Protein AF-A0A2V7PZV7-F1 (afdb_monomer_lite)

pLDDT: mean 88.06, std 10.75, range [55.38, 97.06]

Foldseek 3Di:
DADPPQQPCLQVDCFPDNQWHADVVVRDIDRDPVCLVPDPHSVVRVVSRVVRSVVVNCVSVVPPCVVVDDPPDPDDDDPDDDDDD

Structure (mmCIF, N/CA/C/O backbone):
data_AF-A0A2V7PZV7-F1
#
_entry.id   AF-A0A2V7PZV7-F1
#
loop_
_atom_site.group_PDB
_atom_site.id
_atom_site.type_symbol
_atom_site.label_atom_id
_atom_site.label_alt_id
_atom_site.label_comp_id
_atom_site.label_asym_id
_atom_site.label_entity_id
_atom_site.label_seq_id
_atom_site.pdbx_PDB_ins_code
_atom_site.Cartn_x
_atom_site.Cartn_y
_atom_site.Cartn_z
_atom_site.occupancy
_atom_site.B_iso_or_equiv
_atom_site.auth_seq_id
_atom_site.auth_comp_id
_atom_site.auth_asym_id
_atom_site.auth_atom_id
_atom_site.pdbx_PDB_model_num
ATOM 1 N N . ALA A 1 1 ? 4.533 1.218 2.864 1.00 83.12 1 ALA A N 1
ATOM 2 C CA . ALA A 1 1 ? 5.216 0.043 2.300 1.00 83.12 1 ALA A CA 1
ATOM 3 C C . ALA A 1 1 ? 6.216 0.493 1.251 1.00 83.12 1 ALA A C 1
ATOM 5 O O . ALA A 1 1 ? 5.970 1.505 0.600 1.00 83.12 1 ALA A O 1
ATOM 6 N N . TYR A 1 2 ? 7.330 -0.223 1.131 1.00 82.31 2 TYR A N 1
ATOM 7 C CA . TYR A 1 2 ? 8.433 0.079 0.221 1.00 82.31 2 TYR A CA 1
ATOM 8 C C . TYR A 1 2 ? 8.920 -1.223 -0.415 1.00 82.31 2 TYR A C 1
ATOM 10 O O . TYR A 1 2 ? 8.986 -2.238 0.277 1.00 82.31 2 TYR 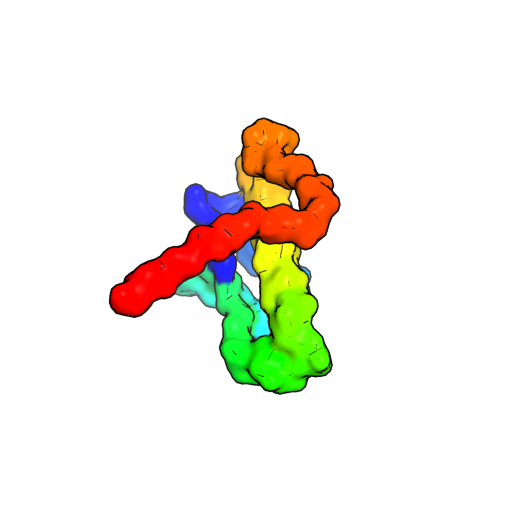A O 1
ATOM 18 N N . ALA A 1 3 ? 9.264 -1.181 -1.699 1.00 86.50 3 ALA A N 1
ATOM 19 C CA . ALA A 1 3 ? 9.858 -2.293 -2.431 1.00 86.50 3 ALA A CA 1
ATOM 20 C C . ALA A 1 3 ? 10.920 -1.728 -3.381 1.00 86.50 3 ALA A C 1
ATOM 22 O O . ALA A 1 3 ? 10.632 -0.801 -4.138 1.00 86.50 3 ALA A O 1
ATOM 23 N N . ALA A 1 4 ? 12.147 -2.248 -3.301 1.00 84.62 4 ALA A N 1
ATOM 24 C CA . ALA A 1 4 ? 13.281 -1.757 -4.076 1.00 84.62 4 ALA A CA 1
ATOM 25 C C . ALA A 1 4 ? 14.057 -2.911 -4.739 1.00 84.62 4 ALA A C 1
ATOM 27 O O . ALA A 1 4 ? 14.366 -3.885 -4.048 1.00 84.62 4 ALA A O 1
ATOM 28 N N . PRO A 1 5 ? 14.432 -2.781 -6.030 1.00 88.38 5 PRO A N 1
ATOM 29 C CA . PRO A 1 5 ? 13.993 -1.727 -6.962 1.00 88.38 5 PRO A CA 1
ATOM 30 C C . PRO A 1 5 ? 12.461 -1.711 -7.123 1.00 88.38 5 PRO A C 1
ATOM 32 O O . PRO A 1 5 ? 11.821 -2.724 -6.857 1.00 88.38 5 PRO A O 1
ATOM 35 N N . GLU A 1 6 ? 11.876 -0.563 -7.494 1.00 89.56 6 GLU A N 1
ATOM 36 C CA . GLU A 1 6 ? 10.416 -0.441 -7.665 1.00 89.56 6 GLU A CA 1
ATOM 37 C C . GLU A 1 6 ? 9.946 -1.467 -8.714 1.00 89.56 6 GLU A C 1
ATOM 39 O O . GLU A 1 6 ? 10.354 -1.355 -9.877 1.00 89.56 6 GLU A O 1
ATOM 44 N N . PRO A 1 7 ? 9.117 -2.464 -8.344 1.00 90.94 7 PRO A N 1
ATOM 45 C CA . PRO A 1 7 ? 8.587 -3.422 -9.301 1.00 90.94 7 PRO A CA 1
ATOM 46 C C . PRO A 1 7 ? 7.712 -2.711 -10.334 1.00 90.94 7 PRO A C 1
ATOM 48 O O . PRO A 1 7 ? 6.947 -1.799 -10.004 1.00 90.94 7 PRO A O 1
ATOM 51 N N . ALA A 1 8 ? 7.801 -3.134 -11.593 1.00 92.00 8 ALA A N 1
ATOM 52 C CA . ALA A 1 8 ? 6.953 -2.585 -12.644 1.00 92.00 8 ALA A CA 1
ATOM 53 C C . ALA A 1 8 ? 5.471 -2.800 -12.289 1.00 92.00 8 ALA A C 1
ATOM 55 O O . ALA A 1 8 ? 5.083 -3.893 -11.896 1.00 92.00 8 ALA A O 1
ATOM 56 N N . GLY A 1 9 ? 4.652 -1.751 -12.406 1.00 89.81 9 GLY A N 1
ATOM 57 C CA . GLY A 1 9 ? 3.227 -1.794 -12.054 1.00 89.81 9 GLY A CA 1
ATOM 58 C C . GLY A 1 9 ? 2.911 -1.554 -10.573 1.00 89.81 9 GLY A C 1
ATOM 59 O O . GLY A 1 9 ? 1.738 -1.434 -10.230 1.00 89.81 9 GLY A O 1
ATOM 60 N N . LEU A 1 10 ? 3.914 -1.406 -9.690 1.00 89.19 10 LEU A N 1
ATOM 61 C CA . LEU A 1 10 ? 3.668 -1.178 -8.258 1.00 89.19 10 LEU A CA 1
ATOM 62 C C . LEU A 1 10 ? 2.865 0.112 -8.023 1.00 89.19 10 LEU A C 1
ATOM 64 O O . LEU A 1 10 ? 1.943 0.138 -7.217 1.00 89.19 10 LEU A O 1
ATOM 68 N N . ARG A 1 11 ? 3.182 1.183 -8.755 1.00 89.56 11 ARG A N 1
ATOM 69 C CA . ARG A 1 11 ? 2.510 2.489 -8.633 1.00 89.56 11 ARG A CA 1
ATOM 70 C C . ARG A 1 11 ? 1.028 2.489 -9.026 1.00 89.56 11 ARG A C 1
ATOM 72 O O . ARG A 1 11 ? 0.313 3.399 -8.621 1.00 89.56 11 ARG A O 1
ATOM 79 N N . ASP A 1 12 ? 0.594 1.506 -9.814 1.00 88.94 12 ASP A N 1
ATOM 80 C CA . ASP A 1 12 ? -0.762 1.433 -10.374 1.00 88.94 12 ASP A CA 1
ATOM 81 C C . ASP A 1 12 ? -1.719 0.626 -9.479 1.00 88.94 12 ASP A C 1
ATOM 83 O O . ASP A 1 12 ? -2.913 0.510 -9.759 1.00 88.94 12 ASP A O 1
ATOM 87 N N . LEU A 1 13 ? -1.203 0.067 -8.381 1.00 86.94 13 LEU A N 1
ATOM 88 C CA . LEU A 1 13 ? -1.984 -0.707 -7.428 1.00 86.94 13 LEU A CA 1
ATOM 89 C C . LEU A 1 13 ? -2.953 0.174 -6.637 1.00 86.94 13 LEU A C 1
ATOM 91 O O . LEU A 1 13 ? -2.641 1.298 -6.240 1.00 86.94 13 LEU A O 1
ATOM 95 N N . VAL A 1 14 ? -4.098 -0.418 -6.300 1.00 84.94 14 VAL A N 1
ATOM 96 C CA . VAL A 1 14 ? -5.079 0.145 -5.366 1.00 84.94 14 VAL A CA 1
ATOM 97 C C . VAL A 1 14 ? -5.077 -0.702 -4.087 1.00 84.94 14 VAL A C 1
ATOM 99 O O . VAL A 1 14 ? -5.910 -1.601 -3.941 1.00 84.94 14 VAL A O 1
ATOM 102 N N . PRO A 1 15 ? -4.112 -0.489 -3.174 1.00 82.94 15 PRO A N 1
ATOM 103 C CA . PRO A 1 15 ? -4.041 -1.241 -1.927 1.00 82.94 15 PRO A CA 1
ATOM 104 C C . PRO A 1 15 ? -5.205 -0.893 -0.995 1.00 82.94 15 PRO A C 1
ATOM 106 O O . PRO A 1 15 ? -5.790 0.189 -1.053 1.00 82.94 15 PRO A O 1
ATOM 109 N N . GLN A 1 16 ? -5.519 -1.822 -0.097 1.00 84.75 16 GLN A N 1
ATOM 110 C CA . GLN A 1 16 ? -6.481 -1.600 0.978 1.00 84.75 16 GLN A CA 1
ATOM 111 C C . GLN A 1 16 ? -5.753 -1.131 2.243 1.00 84.75 16 GLN A C 1
ATOM 113 O O . GLN A 1 16 ? -4.612 -1.532 2.456 1.00 84.75 16 GLN A O 1
ATOM 118 N N . PRO A 1 17 ? -6.382 -0.331 3.120 1.00 87.25 17 PRO A N 1
ATOM 119 C CA . PRO A 1 17 ? -7.695 0.304 2.969 1.00 87.25 17 PRO A CA 1
ATOM 120 C C . PRO A 1 17 ? -7.672 1.483 1.978 1.00 87.25 17 PRO A C 1
ATOM 122 O O . PRO A 1 17 ? -6.614 2.022 1.671 1.00 87.25 17 PRO A O 1
ATOM 125 N N . SER A 1 18 ? -8.841 1.952 1.533 1.00 88.25 18 SER A N 1
ATOM 126 C CA . SER A 1 18 ? -8.981 3.044 0.543 1.00 88.25 18 SER A CA 1
ATOM 127 C C . SER A 1 18 ? -8.305 4.376 0.910 1.00 88.25 18 SER A C 1
ATOM 129 O O . SER A 1 18 ? -8.140 5.238 0.053 1.00 88.25 18 SER A O 1
ATOM 131 N N . SER A 1 19 ? -7.904 4.564 2.170 1.00 92.31 19 SER A N 1
ATOM 132 C CA . SER A 1 19 ? -7.129 5.721 2.631 1.00 92.31 19 SER A CA 1
ATOM 133 C C . SER A 1 19 ? -5.637 5.664 2.280 1.00 92.31 19 SER A C 1
ATOM 135 O O . SER A 1 19 ? -4.913 6.620 2.561 1.00 92.31 19 SER A O 1
ATOM 137 N N . VAL A 1 20 ? -5.145 4.534 1.767 1.00 94.31 20 VAL A N 1
ATOM 138 C CA . VAL A 1 20 ? -3.753 4.374 1.336 1.00 94.31 20 VAL A CA 1
ATOM 139 C C . VAL A 1 20 ? -3.529 5.145 0.040 1.00 94.31 20 VAL A C 1
ATOM 141 O O . VAL A 1 20 ? -4.373 5.139 -0.852 1.00 94.31 20 VAL A O 1
ATOM 144 N N . TYR A 1 21 ? -2.369 5.782 -0.089 1.00 93.19 21 TYR A N 1
ATOM 145 C CA . TYR A 1 21 ? -1.963 6.436 -1.330 1.00 93.19 21 TYR A CA 1
ATOM 146 C C . TYR A 1 21 ? -0.492 6.169 -1.646 1.00 93.19 21 TYR A C 1
ATOM 148 O O . TYR A 1 21 ? 0.319 5.923 -0.750 1.00 93.19 21 TYR A O 1
ATOM 156 N N . TYR A 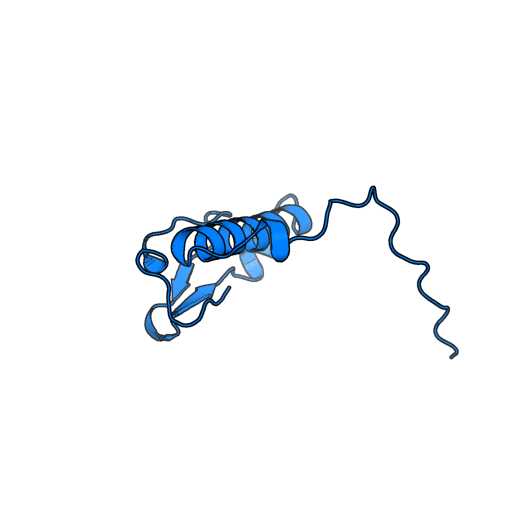1 22 ? -0.146 6.220 -2.931 1.00 93.81 22 TYR A N 1
ATOM 157 C CA . TYR A 1 22 ? 1.240 6.170 -3.388 1.00 93.81 22 TYR A CA 1
ATOM 158 C C . TYR A 1 22 ? 1.863 7.567 -3.327 1.00 93.81 22 TYR A C 1
ATOM 160 O O . TYR A 1 22 ? 1.227 8.544 -3.718 1.00 93.81 22 TYR A O 1
ATOM 168 N N . HIS A 1 23 ? 3.104 7.674 -2.855 1.00 94.25 23 HIS A N 1
ATOM 169 C CA . HIS A 1 23 ? 3.887 8.908 -2.829 1.00 94.25 23 HIS A CA 1
ATOM 170 C C . HIS A 1 23 ? 5.028 8.812 -3.862 1.00 94.25 23 HIS A C 1
ATOM 172 O O . HIS A 1 23 ? 6.126 8.357 -3.516 1.00 94.25 23 HIS A O 1
ATOM 178 N N . PRO A 1 24 ? 4.804 9.249 -5.123 1.00 90.38 24 PRO A N 1
ATOM 179 C CA . PRO A 1 24 ? 5.741 9.037 -6.227 1.00 90.38 24 PRO A CA 1
ATOM 180 C C . PRO A 1 24 ? 7.164 9.548 -5.979 1.00 90.38 24 PRO A C 1
ATOM 182 O O . PRO A 1 24 ? 8.095 8.821 -6.308 1.00 90.38 24 PRO A O 1
ATOM 185 N N . PRO A 1 25 ? 7.382 10.725 -5.349 1.00 92.06 25 PRO A N 1
ATOM 186 C CA . PRO A 1 25 ? 8.741 11.206 -5.100 1.00 92.06 25 PRO A CA 1
ATOM 187 C C . PRO A 1 25 ? 9.581 10.289 -4.203 1.00 92.06 25 PRO A C 1
ATOM 189 O O . PRO A 1 25 ? 10.803 10.359 -4.243 1.00 92.06 25 PRO A O 1
ATOM 192 N N . MET A 1 26 ? 8.939 9.463 -3.369 1.00 89.56 26 MET A N 1
ATOM 193 C CA . MET A 1 26 ? 9.622 8.548 -2.445 1.00 89.56 26 MET A CA 1
ATOM 194 C C . MET A 1 26 ? 9.507 7.076 -2.862 1.00 89.56 26 MET A C 1
ATOM 196 O O . MET A 1 26 ? 10.185 6.237 -2.277 1.00 89.56 26 MET A O 1
ATOM 200 N N . GLY A 1 27 ? 8.646 6.746 -3.827 1.00 90.88 27 GLY A N 1
ATOM 201 C CA . GLY A 1 27 ? 8.402 5.364 -4.236 1.00 90.88 27 GLY A CA 1
ATOM 202 C C . GLY A 1 27 ? 7.782 4.485 -3.140 1.00 90.88 27 GLY A C 1
ATOM 203 O O . GLY A 1 27 ? 8.145 3.320 -2.999 1.00 90.88 27 GLY A O 1
ATOM 204 N N . ILE A 1 28 ? 6.898 5.046 -2.303 1.00 92.62 28 ILE A N 1
ATOM 205 C CA . ILE A 1 28 ? 6.284 4.343 -1.160 1.00 92.62 28 ILE A CA 1
ATOM 206 C C . ILE A 1 28 ? 4.767 4.469 -1.148 1.00 92.62 28 ILE A C 1
ATOM 208 O O . ILE A 1 28 ? 4.214 5.505 -1.506 1.00 92.62 28 ILE A O 1
ATOM 212 N N . PHE A 1 29 ? 4.099 3.454 -0.605 1.00 95.19 29 PHE A N 1
ATOM 213 C CA . PHE A 1 29 ? 2.720 3.589 -0.140 1.00 95.19 29 PHE A CA 1
ATOM 214 C C . PHE A 1 29 ? 2.665 4.118 1.290 1.00 95.19 29 PHE A C 1
ATOM 216 O O . PHE A 1 29 ? 3.375 3.617 2.172 1.00 95.19 29 PHE A O 1
ATOM 223 N N . ILE A 1 30 ? 1.767 5.067 1.534 1.00 95.62 30 ILE A N 1
ATOM 224 C CA . ILE A 1 30 ? 1.533 5.688 2.835 1.00 95.62 30 ILE A CA 1
ATOM 225 C C . ILE A 1 30 ? 0.101 5.393 3.281 1.00 95.62 30 ILE A C 1
ATOM 227 O O . ILE A 1 30 ? -0.857 5.687 2.570 1.00 95.62 30 ILE A O 1
ATOM 231 N N . LEU A 1 31 ? -0.032 4.853 4.493 1.00 97.06 31 LEU A N 1
ATOM 232 C CA . LEU A 1 31 ? -1.295 4.753 5.218 1.00 97.06 31 LEU A CA 1
ATOM 233 C C . LEU A 1 31 ? -1.316 5.837 6.308 1.00 97.06 31 LEU A C 1
ATOM 235 O O . LEU A 1 31 ? -0.520 5.756 7.248 1.00 97.06 31 LEU A O 1
ATOM 239 N N . PRO A 1 32 ? -2.194 6.855 6.224 1.00 97.06 32 PRO A N 1
ATOM 240 C CA . PRO A 1 32 ? -2.281 7.883 7.252 1.00 97.06 32 PRO A CA 1
ATOM 241 C C . PRO A 1 32 ? -2.654 7.293 8.611 1.00 97.06 32 PRO A C 1
ATOM 243 O O . PRO A 1 32 ? -3.679 6.627 8.751 1.00 97.06 32 PRO A O 1
ATOM 246 N N . TYR A 1 33 ? -1.894 7.632 9.652 1.00 96.25 33 TYR A N 1
ATOM 247 C CA . TYR A 1 33 ? -2.215 7.209 11.019 1.00 96.25 33 TYR A CA 1
ATOM 248 C C . TYR A 1 33 ? -3.618 7.655 11.460 1.00 96.25 33 TYR A C 1
ATOM 250 O O . TYR A 1 33 ? -4.315 6.931 12.167 1.00 96.25 33 TYR A O 1
ATOM 258 N N . ALA A 1 34 ? -4.060 8.831 11.003 1.00 96.88 34 ALA A N 1
ATOM 259 C CA . ALA A 1 34 ? -5.406 9.320 11.270 1.00 96.88 34 ALA A CA 1
ATOM 260 C C . ALA A 1 34 ? -6.496 8.367 10.751 1.00 96.88 34 ALA A C 1
ATOM 262 O O . ALA A 1 34 ? -7.495 8.203 11.437 1.00 96.88 34 ALA A O 1
ATOM 263 N N . ALA A 1 35 ? -6.286 7.709 9.606 1.00 96.19 35 ALA A N 1
ATOM 264 C CA . ALA A 1 35 ? -7.228 6.730 9.072 1.00 96.19 35 ALA A CA 1
ATOM 265 C C . ALA A 1 35 ? -7.244 5.441 9.908 1.00 96.19 35 ALA A C 1
ATOM 267 O O . ALA A 1 35 ? -8.310 4.898 10.178 1.00 96.19 35 ALA A O 1
ATOM 268 N N . VAL A 1 36 ? -6.077 4.994 10.387 1.00 96.56 36 VAL A N 1
ATOM 269 C CA . VAL A 1 36 ? -5.959 3.802 11.246 1.00 96.56 36 VAL A CA 1
ATOM 270 C C . VAL A 1 36 ? -6.629 4.025 12.598 1.00 96.56 36 VAL A C 1
ATOM 272 O O . VAL A 1 36 ? -7.436 3.209 13.031 1.00 96.56 36 VAL A O 1
ATOM 275 N N . ARG A 1 37 ? -6.335 5.146 13.268 1.00 96.81 37 ARG A N 1
ATOM 276 C CA . ARG A 1 37 ? -6.832 5.410 14.630 1.00 96.81 37 ARG A CA 1
ATOM 277 C C . ARG A 1 37 ? -8.349 5.612 14.703 1.00 96.81 37 ARG A C 1
ATOM 279 O O . ARG A 1 37 ? -8.906 5.513 15.789 1.00 96.81 37 ARG A O 1
ATOM 286 N N . THR A 1 38 ? -8.996 5.973 13.593 1.00 97.00 38 THR A N 1
ATOM 287 C CA . THR A 1 38 ? -10.455 6.163 13.517 1.00 97.00 38 THR A CA 1
ATOM 288 C C . THR A 1 38 ? -11.171 5.010 12.817 1.00 97.00 38 THR A C 1
ATOM 290 O O . THR A 1 38 ? -12.386 5.076 12.650 1.00 97.00 38 THR A O 1
ATOM 293 N N . ALA A 1 39 ? -10.448 3.980 12.369 1.00 96.69 39 ALA A N 1
ATOM 294 C CA . ALA A 1 39 ? -11.055 2.808 11.755 1.00 96.69 39 ALA A CA 1
ATOM 295 C C . ALA A 1 39 ? -11.863 2.012 12.788 1.00 96.69 39 ALA A C 1
ATOM 297 O O . ALA A 1 39 ? -11.505 1.955 13.964 1.00 96.69 39 ALA A O 1
ATOM 298 N N . THR A 1 40 ? -12.920 1.339 12.330 1.00 96.44 40 THR A N 1
ATOM 299 C CA . THR A 1 40 ? -13.724 0.432 13.166 1.00 96.44 40 THR A CA 1
ATOM 300 C C . THR A 1 40 ? -12.869 -0.662 13.803 1.00 96.44 40 THR A C 1
ATOM 302 O O . THR A 1 40 ? -13.078 -1.008 14.961 1.00 96.44 40 THR A O 1
ATOM 305 N N . SER A 1 41 ? -11.881 -1.165 13.061 1.00 97.00 41 SER A N 1
ATOM 306 C CA . SER A 1 41 ? -10.853 -2.071 13.562 1.00 97.00 41 SER A CA 1
ATOM 307 C C . SER A 1 41 ? -9.473 -1.580 13.112 1.00 97.00 41 SER A C 1
ATOM 309 O O . SER A 1 41 ? -9.093 -1.776 11.954 1.00 97.00 41 SER A O 1
ATOM 311 N N . PRO A 1 42 ? -8.713 -0.902 13.993 1.00 96.56 42 PRO A N 1
ATOM 312 C CA . PRO A 1 42 ? -7.379 -0.397 13.663 1.00 96.56 42 PRO A CA 1
ATOM 313 C C . PRO A 1 42 ? -6.389 -1.507 13.299 1.00 96.56 42 PRO A C 1
ATOM 315 O O . PRO A 1 42 ? -5.549 -1.321 12.420 1.00 96.56 42 PRO A O 1
ATOM 318 N N . VAL A 1 43 ? -6.501 -2.663 13.964 1.00 96.69 43 VAL A N 1
ATOM 319 C CA . VAL A 1 43 ? -5.651 -3.832 13.706 1.00 96.69 43 VAL A CA 1
ATOM 320 C C . VAL A 1 43 ? -5.917 -4.371 12.307 1.00 96.69 43 VAL A C 1
ATOM 322 O O . VAL A 1 43 ? -4.972 -4.522 11.537 1.00 96.69 43 VAL A O 1
ATOM 325 N N . ASP A 1 44 ? -7.183 -4.574 11.940 1.00 96.06 44 ASP A N 1
ATOM 326 C CA . ASP A 1 44 ? -7.524 -5.115 10.621 1.00 96.06 44 ASP A CA 1
ATOM 327 C C . ASP A 1 44 ? -7.167 -4.133 9.501 1.00 96.06 44 ASP A C 1
ATOM 329 O O . ASP A 1 44 ? -6.646 -4.544 8.468 1.00 96.06 44 ASP A 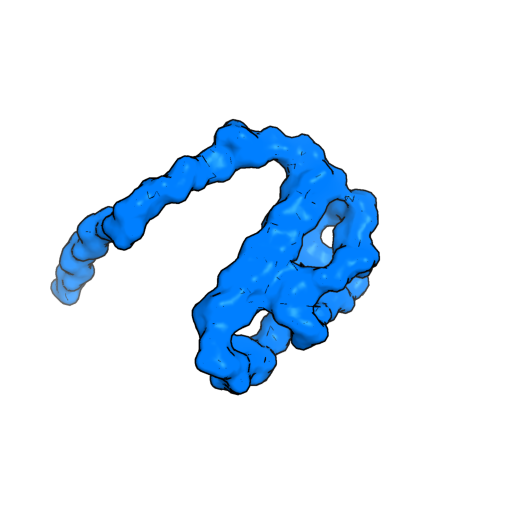O 1
ATOM 333 N N . ALA A 1 45 ? -7.367 -2.827 9.713 1.00 96.06 45 ALA A N 1
ATOM 334 C CA . ALA A 1 45 ? -6.973 -1.801 8.747 1.00 96.06 45 ALA A CA 1
ATOM 335 C C . ALA A 1 45 ? -5.455 -1.788 8.504 1.00 96.06 45 ALA A C 1
ATOM 337 O O . ALA A 1 45 ? -5.003 -1.668 7.363 1.00 96.06 45 ALA A O 1
ATOM 338 N N . LEU A 1 46 ? -4.662 -1.928 9.571 1.00 96.00 46 LEU A N 1
ATOM 339 C CA . LEU A 1 46 ? -3.210 -2.012 9.463 1.00 96.00 46 LEU A CA 1
ATOM 340 C C . LEU A 1 46 ? -2.771 -3.313 8.781 1.00 96.00 46 LEU A C 1
ATOM 342 O O . LEU A 1 46 ? -1.923 -3.270 7.892 1.00 96.00 46 LEU A O 1
ATOM 346 N N . LEU A 1 47 ? -3.348 -4.456 9.161 1.00 96.00 47 LEU A N 1
ATOM 347 C CA . LEU A 1 47 ? -3.014 -5.746 8.555 1.00 96.00 47 LEU A CA 1
ATOM 348 C C . LEU A 1 47 ? -3.391 -5.788 7.073 1.00 96.00 47 LEU A C 1
ATOM 350 O O . LEU A 1 47 ? -2.578 -6.234 6.272 1.00 96.00 47 LEU A O 1
ATOM 354 N N . ALA A 1 48 ? -4.552 -5.254 6.685 1.00 95.19 48 ALA A N 1
ATOM 355 C CA . ALA A 1 48 ? -4.961 -5.165 5.283 1.00 95.19 48 ALA A CA 1
ATOM 356 C C . ALA A 1 48 ? -3.954 -4.369 4.436 1.00 95.19 48 ALA A C 1
ATOM 358 O O . ALA A 1 48 ? -3.632 -4.766 3.316 1.00 95.19 48 ALA A O 1
ATOM 359 N N . PHE A 1 49 ? -3.408 -3.280 4.983 1.00 96.00 49 PHE A N 1
ATOM 360 C CA . PHE A 1 49 ? -2.357 -2.506 4.325 1.00 96.00 49 PHE A CA 1
ATOM 361 C C . PHE A 1 49 ? -1.052 -3.270 4.181 1.00 96.00 49 PHE A C 1
ATOM 363 O O . PHE A 1 49 ? -0.487 -3.319 3.088 1.00 96.00 49 PHE A O 1
ATOM 370 N N . LEU A 1 50 ? -0.570 -3.869 5.269 1.00 95.00 50 LEU A N 1
ATOM 371 C CA . LEU A 1 50 ? 0.678 -4.626 5.243 1.00 95.00 50 LEU A CA 1
ATOM 372 C C . LEU A 1 50 ? 0.576 -5.816 4.285 1.00 95.00 50 LEU A C 1
ATOM 374 O O . LEU A 1 50 ? 1.461 -5.994 3.455 1.00 95.00 50 LEU A O 1
ATOM 378 N N . GLN A 1 51 ? -0.528 -6.562 4.348 1.00 94.06 51 GLN A N 1
ATOM 379 C CA . GLN A 1 51 ? -0.755 -7.734 3.512 1.00 94.06 51 GLN A CA 1
ATOM 380 C C . GLN A 1 51 ? -0.899 -7.356 2.035 1.00 94.06 51 GLN A C 1
ATOM 382 O O . GLN A 1 51 ? -0.136 -7.845 1.211 1.00 94.06 51 GLN A O 1
ATOM 387 N N . SER A 1 52 ? -1.801 -6.426 1.692 1.00 93.81 52 SER A N 1
ATOM 388 C CA . SER A 1 52 ? -2.051 -6.080 0.282 1.00 93.81 52 SER A CA 1
ATOM 389 C C . SER A 1 52 ? -0.834 -5.474 -0.417 1.00 93.81 52 SER A C 1
ATOM 391 O O . SER A 1 52 ? -0.604 -5.735 -1.596 1.00 93.81 52 SER A O 1
ATOM 393 N N . THR A 1 53 ? -0.028 -4.686 0.300 1.00 94.31 53 THR A N 1
ATOM 394 C CA . THR A 1 53 ? 1.202 -4.118 -0.269 1.00 94.31 53 THR A CA 1
ATOM 395 C C . THR A 1 53 ? 2.337 -5.134 -0.366 1.00 94.31 53 THR A C 1
ATOM 397 O O . THR A 1 53 ? 3.135 -5.035 -1.296 1.00 94.31 53 THR A O 1
ATOM 400 N N . TYR A 1 54 ? 2.410 -6.105 0.550 1.00 93.50 54 TYR A N 1
ATOM 401 C CA . TYR A 1 54 ? 3.351 -7.220 0.458 1.00 93.50 54 TYR A CA 1
ATOM 402 C C . TYR A 1 54 ? 3.015 -8.136 -0.717 1.00 93.50 54 TYR A C 1
ATOM 404 O O . TYR A 1 54 ? 3.882 -8.354 -1.558 1.00 93.50 54 TYR A O 1
ATOM 412 N N . ASP A 1 55 ? 1.767 -8.610 -0.800 1.00 93.44 55 ASP A N 1
ATOM 413 C CA . ASP A 1 55 ? 1.323 -9.544 -1.839 1.00 93.44 55 ASP A CA 1
ATOM 414 C C . ASP A 1 55 ? 1.627 -8.979 -3.224 1.00 93.44 55 ASP A C 1
ATOM 416 O O . ASP A 1 55 ? 2.314 -9.602 -4.026 1.00 93.44 55 ASP A O 1
ATOM 420 N N . ALA A 1 56 ? 1.215 -7.736 -3.463 1.00 92.50 56 ALA A N 1
ATOM 421 C CA . ALA A 1 56 ? 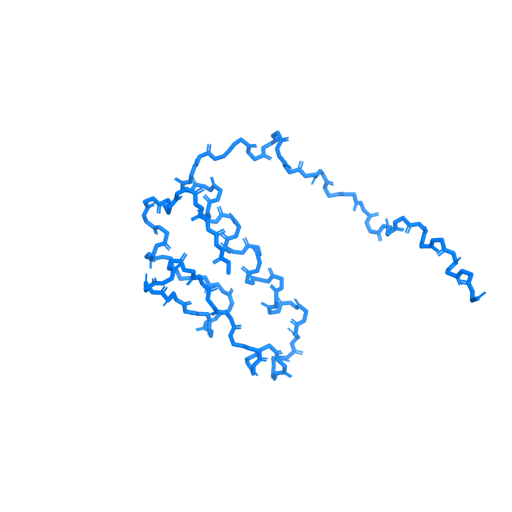1.413 -7.112 -4.755 1.00 92.50 56 ALA A CA 1
ATOM 422 C C . ALA A 1 56 ? 2.895 -6.860 -5.082 1.00 92.50 56 ALA A C 1
ATOM 424 O O . ALA A 1 56 ? 3.307 -7.030 -6.226 1.00 92.50 56 ALA A O 1
ATOM 425 N N . ALA A 1 57 ? 3.717 -6.476 -4.099 1.00 92.94 57 ALA A N 1
ATOM 426 C CA . ALA A 1 57 ? 5.150 -6.310 -4.325 1.00 92.94 57 ALA A CA 1
ATOM 427 C C . ALA A 1 57 ? 5.838 -7.650 -4.626 1.00 92.94 57 ALA A C 1
ATOM 429 O O . ALA A 1 57 ? 6.644 -7.714 -5.551 1.00 92.94 57 ALA A O 1
ATOM 430 N N . ALA A 1 58 ? 5.504 -8.704 -3.877 1.00 94.50 58 ALA A N 1
ATOM 431 C CA . ALA A 1 58 ? 6.053 -10.042 -4.065 1.00 94.50 58 ALA A CA 1
ATOM 432 C C . ALA A 1 58 ? 5.673 -10.621 -5.434 1.00 94.50 58 ALA A C 1
ATOM 434 O O . ALA A 1 58 ? 6.533 -11.162 -6.131 1.00 94.50 58 ALA A O 1
ATOM 435 N N . ASP A 1 59 ? 4.416 -10.442 -5.845 1.00 93.75 59 ASP A N 1
ATOM 436 C CA . ASP A 1 59 ? 3.905 -10.932 -7.123 1.00 93.75 59 ASP A CA 1
ATOM 437 C C . ASP A 1 59 ? 4.554 -10.192 -8.306 1.00 93.75 59 ASP A C 1
ATOM 439 O O . ASP A 1 59 ? 5.043 -10.829 -9.242 1.00 93.75 59 ASP A O 1
ATOM 443 N N . LEU A 1 60 ? 4.630 -8.854 -8.250 1.00 94.69 60 LEU A N 1
ATOM 444 C CA . LEU A 1 60 ? 5.234 -8.029 -9.309 1.00 94.69 60 LEU A CA 1
ATOM 445 C C . LEU A 1 60 ? 6.756 -8.187 -9.404 1.00 94.69 60 LEU A C 1
ATOM 447 O O . LEU A 1 60 ? 7.330 -8.025 -10.479 1.00 94.69 60 LEU A O 1
ATOM 451 N N . ALA A 1 61 ? 7.421 -8.472 -8.285 1.00 94.44 61 ALA A N 1
ATOM 452 C CA . ALA A 1 61 ? 8.858 -8.717 -8.247 1.00 94.44 61 ALA A CA 1
ATOM 453 C C . ALA A 1 61 ? 9.225 -10.196 -8.453 1.00 94.44 61 ALA A C 1
ATOM 455 O O . ALA A 1 61 ? 10.411 -10.528 -8.422 1.00 94.44 61 ALA A O 1
ATOM 456 N N . HIS A 1 62 ? 8.231 -11.070 -8.657 1.00 94.75 62 HIS A N 1
ATOM 457 C CA . HIS A 1 62 ? 8.399 -12.512 -8.851 1.00 94.75 62 HIS A CA 1
ATOM 458 C C . HIS A 1 62 ? 9.237 -13.178 -7.754 1.00 94.75 62 HIS A C 1
ATOM 460 O O . HIS A 1 62 ? 10.151 -13.959 -8.026 1.00 94.75 62 HIS A O 1
ATOM 466 N N . TRP A 1 63 ? 8.949 -12.842 -6.498 1.00 94.56 63 TRP A N 1
ATOM 467 C CA . TRP A 1 63 ? 9.616 -13.468 -5.363 1.00 94.56 63 TRP A CA 1
ATOM 468 C C . TRP A 1 63 ? 9.221 -14.942 -5.236 1.00 94.56 63 TRP A C 1
ATOM 470 O O . TRP A 1 63 ? 8.069 -15.311 -5.460 1.00 94.56 63 TRP A O 1
ATOM 480 N N . ASP A 1 64 ? 10.169 -15.780 -4.815 1.00 95.38 64 ASP A N 1
ATOM 481 C CA . ASP A 1 64 ? 9.888 -17.157 -4.404 1.00 95.38 64 ASP A CA 1
ATOM 482 C C . ASP A 1 64 ? 9.204 -17.142 -3.030 1.00 95.38 64 ASP A C 1
ATOM 484 O O . ASP A 1 64 ? 9.842 -17.198 -1.976 1.00 95.38 64 ASP A O 1
ATOM 488 N N . ARG A 1 65 ? 7.882 -16.959 -3.044 1.00 93.12 65 ARG A N 1
ATOM 489 C CA . ARG A 1 65 ? 7.076 -16.804 -1.828 1.00 93.12 65 ARG A CA 1
ATOM 490 C C . ARG A 1 65 ? 7.067 -18.072 -0.984 1.00 93.12 65 ARG A C 1
ATOM 492 O O . ARG A 1 65 ? 7.097 -17.965 0.235 1.00 93.12 65 ARG A O 1
ATOM 499 N N . GLU A 1 66 ? 7.112 -19.250 -1.602 1.00 92.12 66 GLU A N 1
ATOM 500 C CA . GLU A 1 66 ? 7.185 -20.517 -0.866 1.00 92.12 66 GLU A CA 1
ATOM 501 C C . GLU A 1 66 ? 8.484 -20.633 -0.061 1.00 92.12 66 GLU A C 1
ATOM 503 O O . GLU A 1 66 ? 8.465 -21.104 1.076 1.00 92.12 66 GLU A O 1
ATOM 508 N N . ALA A 1 67 ? 9.606 -20.160 -0.613 1.00 94.00 67 ALA A N 1
ATOM 509 C CA . ALA A 1 67 ? 10.878 -20.143 0.103 1.00 94.00 67 ALA A CA 1
ATOM 510 C C . ALA A 1 67 ? 10.958 -19.061 1.199 1.00 94.00 67 ALA A C 1
ATOM 512 O O . ALA A 1 67 ? 11.739 -19.203 2.143 1.00 94.00 67 ALA A O 1
ATOM 513 N N . LEU A 1 68 ? 10.199 -17.966 1.073 1.00 92.06 68 LEU A N 1
ATOM 514 C CA . LEU A 1 68 ? 10.300 -16.792 1.951 1.00 92.06 68 LEU A CA 1
ATOM 515 C C . LEU A 1 68 ? 9.243 -16.749 3.060 1.00 92.06 68 LEU A C 1
ATOM 517 O O . LEU A 1 68 ? 9.505 -16.222 4.147 1.00 92.06 68 LEU A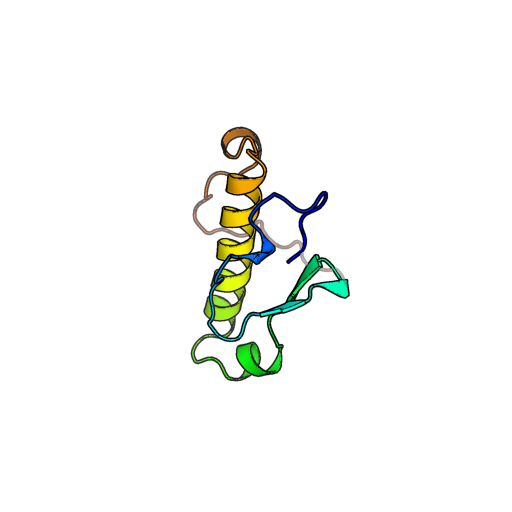 O 1
ATOM 521 N N . GLU A 1 69 ? 8.038 -17.243 2.794 1.00 92.75 69 GLU A N 1
ATOM 522 C CA . GLU A 1 69 ? 6.923 -17.165 3.727 1.00 92.75 69 GLU A CA 1
ATOM 523 C C . GLU A 1 69 ? 7.032 -18.225 4.817 1.00 92.75 69 GLU A C 1
ATOM 525 O O . GLU A 1 69 ? 7.461 -19.360 4.615 1.00 92.75 69 GLU A O 1
ATOM 530 N N . ARG A 1 70 ? 6.612 -17.847 6.024 1.00 88.50 70 ARG A N 1
ATOM 531 C CA . ARG A 1 70 ? 6.508 -18.810 7.115 1.00 88.50 70 ARG A CA 1
ATOM 532 C C . ARG A 1 70 ? 5.135 -19.464 7.063 1.00 88.50 70 ARG A C 1
ATOM 534 O O . ARG A 1 70 ? 4.145 -18.739 6.950 1.00 88.50 70 ARG A O 1
ATOM 541 N N . PRO A 1 71 ? 5.050 -20.793 7.242 1.00 82.81 71 PRO A N 1
ATOM 542 C CA . PRO A 1 71 ? 3.764 -21.447 7.393 1.00 82.81 71 PRO A CA 1
ATOM 543 C C . PRO A 1 71 ? 3.023 -20.809 8.565 1.00 82.81 71 PRO A C 1
ATOM 545 O O . PRO A 1 71 ? 3.629 -20.499 9.596 1.00 82.81 71 PRO A O 1
ATOM 548 N N . ALA A 1 72 ? 1.717 -20.607 8.398 1.00 72.31 72 ALA A N 1
ATOM 549 C CA . ALA A 1 72 ? 0.862 -20.087 9.451 1.00 72.31 72 ALA A CA 1
ATOM 550 C C . ALA A 1 72 ? 0.866 -21.074 10.627 1.00 72.31 72 ALA A C 1
ATOM 552 O O . ALA A 1 72 ? 0.102 -22.038 10.668 1.00 72.31 72 ALA A O 1
ATOM 553 N N . THR A 1 73 ? 1.760 -20.865 11.591 1.00 64.94 73 THR A N 1
ATOM 554 C CA . THR A 1 73 ? 1.705 -21.564 12.865 1.00 64.94 73 THR A CA 1
ATOM 555 C C . THR A 1 73 ? 0.456 -21.091 13.584 1.00 64.94 73 THR A C 1
ATOM 557 O O . THR A 1 73 ? 0.226 -19.895 13.758 1.00 64.94 73 THR A O 1
ATOM 560 N N . SER A 1 74 ? -0.375 -22.040 13.999 1.00 59.06 74 SER A N 1
ATOM 561 C CA . SER A 1 74 ? -1.583 -21.785 14.771 1.00 59.06 74 SER A CA 1
ATOM 562 C C . SER A 1 74 ? -1.249 -21.071 16.092 1.00 59.06 74 SER A C 1
ATOM 564 O O . SER A 1 74 ? -0.905 -21.702 17.087 1.00 59.06 74 SER A O 1
ATOM 566 N N . GLY A 1 75 ? -1.329 -19.741 16.083 1.00 60.72 75 GLY A N 1
ATOM 567 C CA . GLY A 1 75 ? -1.829 -18.875 17.156 1.00 60.72 75 GLY A CA 1
ATOM 568 C C . GLY A 1 75 ? -1.059 -18.718 18.472 1.00 60.72 75 GLY A C 1
ATOM 569 O O . GLY A 1 75 ? -1.414 -17.814 19.223 1.00 60.72 75 GLY A O 1
ATOM 570 N N . ALA A 1 76 ? -0.040 -19.513 18.797 1.00 55.38 76 ALA A N 1
ATOM 571 C CA . ALA A 1 76 ? 0.707 -19.305 20.040 1.00 55.38 76 ALA A CA 1
ATOM 572 C C . ALA A 1 76 ? 1.924 -18.393 19.792 1.00 55.38 76 ALA A C 1
ATOM 574 O O . ALA A 1 76 ? 2.894 -18.849 19.177 1.00 55.38 76 ALA A O 1
ATOM 575 N N . PRO A 1 77 ? 1.931 -17.124 20.254 1.00 63.44 77 PRO A N 1
ATOM 576 C CA . PRO A 1 77 ? 3.181 -16.381 20.325 1.00 63.44 77 PRO A CA 1
ATOM 577 C C . PRO A 1 77 ? 4.161 -17.170 21.213 1.00 63.44 77 PRO A C 1
ATOM 579 O O . PRO A 1 77 ? 3.735 -17.740 22.224 1.00 63.44 77 PRO A O 1
ATOM 582 N N . PRO A 1 78 ? 5.459 -17.243 20.863 1.00 63.78 78 PRO A N 1
ATOM 583 C CA . PRO A 1 78 ? 6.444 -17.860 21.743 1.00 63.78 78 PRO A CA 1
ATOM 584 C C . PRO A 1 78 ? 6.383 -17.174 23.118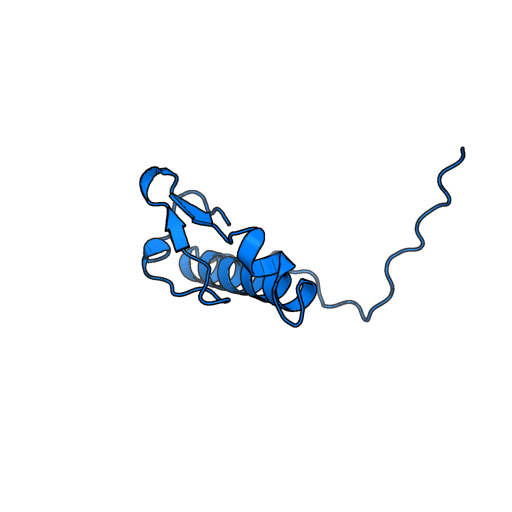 1.00 63.78 78 PRO A C 1
ATOM 586 O O . PRO A 1 78 ? 6.155 -15.960 23.170 1.00 63.78 78 PRO A O 1
ATOM 589 N N . PRO A 1 79 ? 6.547 -17.915 24.231 1.00 67.19 79 PRO A N 1
ATOM 590 C CA . PRO A 1 79 ? 6.443 -17.342 25.566 1.00 67.19 79 PRO A CA 1
ATOM 591 C C . PRO A 1 79 ? 7.404 -16.158 25.685 1.00 67.19 79 PRO A C 1
ATOM 593 O O . PRO A 1 79 ? 8.619 -16.312 25.555 1.00 67.19 79 PRO A O 1
ATOM 596 N N . VAL A 1 80 ? 6.851 -14.963 25.899 1.00 76.25 80 VAL A N 1
ATOM 597 C CA . VAL A 1 80 ? 7.643 -13.758 26.143 1.00 76.25 80 VAL A CA 1
ATOM 598 C C . VAL A 1 80 ? 8.365 -13.977 27.469 1.00 76.25 80 VAL A C 1
ATOM 600 O O . VAL A 1 80 ? 7.724 -14.079 28.516 1.00 76.25 80 VAL A O 1
ATOM 603 N N . ALA A 1 81 ? 9.691 -14.114 27.426 1.00 67.12 81 ALA A N 1
ATOM 604 C CA . ALA A 1 81 ? 10.494 -14.254 28.634 1.00 67.12 81 ALA A CA 1
ATOM 605 C C . ALA A 1 81 ? 10.240 -13.042 29.552 1.00 67.12 81 ALA A C 1
ATOM 607 O O . ALA A 1 81 ? 10.208 -11.912 29.055 1.00 67.12 81 ALA A O 1
ATOM 608 N N . PRO A 1 82 ? 10.039 -13.236 30.869 1.00 65.50 82 PRO A N 1
ATOM 609 C CA . PRO A 1 82 ? 9.763 -12.127 31.767 1.00 65.50 82 PRO A CA 1
ATOM 610 C C . PRO A 1 82 ? 10.948 -11.159 31.760 1.00 65.50 82 PRO A C 1
ATOM 612 O O . PRO A 1 82 ? 12.064 -11.519 32.138 1.00 65.50 82 PRO A O 1
ATOM 615 N N . THR A 1 83 ? 10.698 -9.921 31.332 1.00 71.19 83 THR A N 1
ATOM 616 C CA . THR A 1 83 ? 11.652 -8.819 31.449 1.00 71.19 83 THR A CA 1
ATOM 617 C C . THR A 1 83 ? 11.984 -8.640 32.925 1.00 71.19 83 THR A C 1
ATOM 619 O O . THR A 1 83 ? 11.135 -8.232 33.722 1.00 71.19 83 THR A O 1
ATOM 622 N N . ARG A 1 84 ? 13.213 -8.987 33.312 1.00 66.75 84 ARG A N 1
ATOM 623 C CA . ARG A 1 84 ? 13.725 -8.724 34.657 1.00 66.75 84 ARG A CA 1
ATOM 624 C C . ARG A 1 84 ? 13.816 -7.201 34.815 1.00 66.75 84 ARG A C 1
ATOM 626 O O . ARG A 1 84 ? 14.484 -6.556 34.010 1.00 66.75 84 ARG A O 1
ATOM 633 N N . ARG A 1 85 ? 13.068 -6.655 35.778 1.00 67.81 85 ARG A N 1
ATOM 634 C CA . ARG A 1 85 ? 13.206 -5.261 36.228 1.00 67.81 85 ARG A CA 1
ATOM 635 C C . ARG A 1 85 ? 14.577 -5.027 36.847 1.00 67.81 85 ARG A C 1
ATOM 637 O O . ARG A 1 85 ? 15.118 -5.995 37.434 1.00 67.81 85 ARG A O 1
#

Radius of gyration: 15.9 Å; chains: 1; bounding box: 28×33×49 Å

Sequence (85 aa):
AYAAPEPAGLRDLVPQPSSVYYHPPMGIFILPYAAVRTATSPVDALLAFLQSTYDAAADLAHWDREALERPATSGAPPPVAPTRR

Secondary structure (DSSP, 8-state):
-B-SS--TTGGG--PSSTT-EEETTTTEEE--HHHHHTSS-HHHHHHHHHHHHHHHHHHHTT--HHHHSPP---S-PPP------